Protein AF-A0A2T9J2Q4-F1 (afdb_monomer_lite)

Organism: NCBI:txid2172650

Radius of gyration: 14.5 Å; chains: 1; bounding box: 40×31×32 Å

Structure (mmCIF, N/CA/C/O backbone):
data_AF-A0A2T9J2Q4-F1
#
_entry.id   AF-A0A2T9J2Q4-F1
#
loop_
_atom_site.group_PDB
_atom_site.id
_atom_site.type_symbol
_atom_site.label_atom_id
_atom_site.label_alt_id
_atom_site.label_comp_id
_atom_site.label_asym_id
_atom_site.label_entity_id
_atom_site.label_seq_id
_atom_site.pdbx_PDB_ins_code
_atom_site.Cartn_x
_atom_site.Cartn_y
_atom_site.Cartn_z
_atom_site.occupancy
_atom_site.B_iso_or_equiv
_atom_site.auth_seq_id
_atom_site.auth_comp_id
_atom_site.auth_asym_id
_atom_site.auth_atom_id
_atom_site.pdbx_PDB_model_num
ATOM 1 N N . MET A 1 1 ? -0.896 -9.792 -8.944 1.00 83.06 1 MET A N 1
ATOM 2 C CA . MET A 1 1 ? 0.444 -9.795 -8.319 1.00 83.06 1 MET A CA 1
ATOM 3 C C . MET A 1 1 ? 0.512 -8.852 -7.113 1.00 83.06 1 MET A C 1
ATOM 5 O O . MET A 1 1 ? 0.980 -9.304 -6.076 1.00 83.06 1 MET A O 1
ATOM 9 N N . ILE A 1 2 ? 0.004 -7.608 -7.194 1.00 98.12 2 ILE A N 1
ATOM 10 C CA . ILE A 1 2 ? -0.032 -6.644 -6.067 1.00 98.12 2 ILE A CA 1
ATOM 11 C C . ILE A 1 2 ? -1.459 -6.419 -5.532 1.00 98.12 2 ILE A C 1
ATOM 13 O O . ILE A 1 2 ? -2.374 -6.217 -6.325 1.00 98.12 2 ILE A O 1
ATOM 17 N N . SER A 1 3 ? -1.634 -6.379 -4.209 1.00 98.75 3 SER A N 1
ATOM 18 C CA . SER A 1 3 ? -2.765 -5.717 -3.537 1.00 98.75 3 SER A CA 1
ATOM 19 C C . SER A 1 3 ? -2.313 -4.355 -3.014 1.00 98.75 3 SER A C 1
ATOM 21 O O . SER A 1 3 ? -1.355 -4.281 -2.239 1.00 98.75 3 SER A O 1
ATOM 23 N N . VAL A 1 4 ? -2.981 -3.279 -3.430 1.00 98.69 4 VAL A N 1
ATOM 24 C CA . VAL A 1 4 ? -2.683 -1.921 -2.951 1.00 98.69 4 VAL A CA 1
ATOM 25 C C . VAL A 1 4 ? -3.506 -1.627 -1.705 1.00 98.69 4 VAL A C 1
ATOM 27 O O . VAL A 1 4 ? -4.703 -1.895 -1.698 1.00 98.69 4 VAL A O 1
ATOM 30 N N . ILE A 1 5 ? -2.887 -1.070 -0.666 1.00 98.62 5 ILE A N 1
ATOM 31 C CA . ILE A 1 5 ? -3.562 -0.685 0.578 1.00 98.62 5 ILE A CA 1
ATOM 32 C C . ILE A 1 5 ? -3.498 0.834 0.746 1.00 98.62 5 ILE A C 1
ATOM 34 O O . ILE A 1 5 ? -2.405 1.409 0.750 1.00 98.62 5 ILE A O 1
ATOM 38 N N . LEU A 1 6 ? -4.662 1.464 0.913 1.00 98.25 6 LEU A N 1
ATOM 39 C CA . LEU A 1 6 ? -4.824 2.905 1.103 1.00 98.25 6 LEU A CA 1
ATOM 40 C C . LEU A 1 6 ? -5.508 3.189 2.451 1.00 98.25 6 LEU A C 1
ATOM 42 O O . LEU A 1 6 ? -6.640 2.755 2.660 1.00 98.25 6 LEU A O 1
ATOM 46 N N . PRO A 1 7 ? -4.878 3.920 3.383 1.00 97.38 7 PRO A N 1
ATOM 47 C CA . PRO A 1 7 ? -5.563 4.378 4.584 1.00 97.38 7 PRO A CA 1
ATOM 48 C C . PRO A 1 7 ? -6.536 5.518 4.237 1.00 97.38 7 PRO A C 1
ATOM 50 O O . PRO A 1 7 ? -6.128 6.515 3.644 1.00 97.38 7 PRO A O 1
ATOM 53 N N . ALA A 1 8 ? -7.803 5.420 4.641 1.00 96.25 8 ALA A N 1
ATOM 54 C CA . ALA A 1 8 ? -8.798 6.486 4.480 1.00 96.25 8 ALA A CA 1
ATOM 55 C C . ALA A 1 8 ? -8.608 7.579 5.548 1.00 96.25 8 ALA A C 1
ATOM 57 O O . ALA A 1 8 ? -9.410 7.741 6.460 1.00 96.25 8 ALA A O 1
ATOM 58 N N . VAL A 1 9 ? -7.486 8.293 5.454 1.00 94.06 9 VAL A N 1
ATOM 59 C CA . VAL A 1 9 ? -7.097 9.409 6.344 1.00 94.06 9 VAL A CA 1
ATOM 60 C C . VAL A 1 9 ? -7.053 10.751 5.610 1.00 94.06 9 VAL A C 1
ATOM 62 O O . VAL A 1 9 ? -6.634 11.765 6.162 1.00 94.06 9 VAL A O 1
ATOM 65 N N . THR A 1 10 ? -7.447 10.746 4.340 1.00 93.69 10 THR A N 1
ATOM 66 C CA . THR A 1 10 ? -7.501 11.903 3.446 1.00 93.69 10 THR A CA 1
ATOM 67 C C . THR A 1 10 ? -8.935 12.110 2.970 1.00 93.69 10 THR A C 1
ATOM 69 O O . THR A 1 10 ? -9.698 11.143 2.934 1.00 93.69 10 THR A O 1
ATOM 72 N N . PRO A 1 11 ? -9.302 13.322 2.522 1.00 94.88 11 PRO A N 1
ATOM 73 C CA . PRO A 1 11 ? -10.586 13.541 1.866 1.00 94.88 11 PRO A CA 1
ATOM 74 C C . PRO A 1 11 ? -10.820 12.581 0.690 1.00 94.88 11 PRO A C 1
ATOM 76 O O . PRO A 1 11 ? -9.875 12.181 0.003 1.00 94.88 11 PRO A O 1
ATOM 79 N N . VAL A 1 12 ? -12.090 12.279 0.407 1.00 95.00 12 VAL A N 1
ATOM 80 C CA . VAL A 1 12 ? -12.509 11.339 -0.653 1.00 95.00 12 VAL A CA 1
ATOM 81 C C . VAL A 1 12 ? -11.916 11.696 -2.024 1.00 95.00 12 VAL A C 1
ATOM 83 O O . VAL A 1 12 ? -11.485 10.811 -2.757 1.00 95.00 12 VAL A O 1
ATOM 86 N N . HIS A 1 13 ? -11.787 12.985 -2.357 1.00 93.19 13 HIS A N 1
ATOM 87 C CA . HIS A 1 13 ? -11.197 13.403 -3.636 1.00 93.19 13 HIS A CA 1
ATOM 88 C C . HIS A 1 13 ? -9.721 12.995 -3.792 1.00 93.19 13 HIS A C 1
ATOM 90 O O . HIS A 1 13 ? -9.296 12.674 -4.898 1.00 93.19 13 HIS A O 1
ATOM 96 N N . ALA A 1 14 ? -8.938 12.966 -2.708 1.00 94.44 14 ALA A N 1
ATOM 97 C CA . ALA A 1 14 ? -7.538 12.540 -2.756 1.00 94.44 14 ALA A CA 1
ATOM 98 C C . ALA A 1 14 ? -7.429 11.021 -2.971 1.00 94.44 14 ALA A C 1
ATOM 100 O O . ALA A 1 14 ? -6.577 10.554 -3.728 1.00 94.44 14 ALA A O 1
ATOM 101 N N . LEU A 1 15 ? -8.345 10.248 -2.373 1.00 96.75 15 LEU A N 1
ATOM 102 C CA . LEU A 1 15 ? -8.477 8.815 -2.652 1.00 96.75 15 LEU A CA 1
ATOM 103 C C . LEU A 1 15 ? -8.853 8.572 -4.121 1.00 96.75 15 LEU A C 1
ATOM 105 O O . LEU A 1 15 ? -8.239 7.734 -4.776 1.00 96.75 15 LEU A O 1
ATOM 109 N N . ALA A 1 16 ? -9.794 9.344 -4.669 1.00 96.38 16 ALA A N 1
ATOM 110 C CA . ALA A 1 16 ? -10.170 9.250 -6.079 1.00 96.38 16 ALA A CA 1
ATOM 111 C C . ALA A 1 16 ? -8.990 9.549 -7.023 1.00 96.38 16 ALA A C 1
ATOM 113 O O . ALA A 1 16 ? -8.789 8.839 -8.008 1.00 96.38 16 ALA A O 1
ATOM 114 N N . GLN A 1 17 ? -8.164 10.550 -6.699 1.00 96.00 17 GLN A N 1
ATOM 115 C CA . GLN A 1 17 ? -6.970 10.889 -7.479 1.00 96.00 17 GLN A CA 1
ATOM 116 C C . GLN A 1 17 ? -5.963 9.736 -7.533 1.00 96.00 17 GLN A C 1
ATOM 118 O O . GLN A 1 17 ? -5.513 9.373 -8.620 1.00 96.00 17 GLN A O 1
ATOM 123 N N . ILE A 1 18 ? -5.619 9.133 -6.390 1.00 97.06 18 ILE A N 1
ATOM 124 C CA . ILE A 1 18 ? -4.677 8.007 -6.391 1.00 97.06 18 ILE A CA 1
ATOM 125 C C . ILE A 1 18 ? -5.288 6.764 -7.048 1.00 97.06 18 ILE A C 1
ATOM 127 O O . ILE A 1 18 ? -4.585 6.065 -7.768 1.00 97.06 18 ILE A O 1
ATOM 131 N N . LEU A 1 19 ? -6.591 6.508 -6.890 1.00 97.56 19 LEU A N 1
ATOM 132 C CA . LEU A 1 19 ? -7.268 5.417 -7.601 1.00 97.56 19 LEU A CA 1
ATOM 133 C C . LEU A 1 19 ? -7.152 5.586 -9.120 1.00 97.56 19 LEU A C 1
ATOM 135 O O . LEU A 1 19 ? -6.775 4.636 -9.803 1.00 97.56 19 LEU A O 1
ATOM 139 N N . ALA A 1 20 ? -7.363 6.799 -9.641 1.00 96.69 20 ALA A N 1
ATOM 140 C CA . ALA A 1 20 ? -7.183 7.096 -11.061 1.00 96.69 20 ALA A CA 1
ATOM 141 C C . ALA A 1 20 ? -5.743 6.823 -11.544 1.00 96.69 20 ALA A C 1
ATOM 143 O O . ALA A 1 20 ? -5.549 6.256 -12.618 1.00 96.69 20 ALA A O 1
ATOM 144 N N . GLN A 1 21 ? -4.727 7.139 -10.729 1.00 96.31 21 GLN A N 1
ATOM 145 C CA . GLN A 1 21 ? -3.315 6.845 -11.035 1.00 96.31 21 GLN A CA 1
ATOM 146 C C . GLN A 1 21 ? -3.000 5.338 -11.098 1.00 96.31 21 GLN A C 1
ATOM 148 O O . GLN A 1 21 ? -2.008 4.936 -11.713 1.00 96.31 21 GLN A O 1
ATOM 153 N N . LEU A 1 22 ? -3.819 4.497 -10.461 1.00 97.31 22 LEU A N 1
ATOM 154 C CA . LEU A 1 22 ? -3.644 3.044 -10.432 1.00 97.31 22 LEU A CA 1
ATOM 155 C C . LEU A 1 22 ? -4.363 2.330 -11.585 1.00 97.31 22 LEU A C 1
ATOM 157 O O . LEU A 1 22 ? -4.008 1.188 -11.879 1.00 97.31 22 LEU A O 1
ATOM 161 N N . VAL A 1 23 ? -5.316 2.983 -12.263 1.00 96.19 23 VAL A N 1
ATOM 162 C CA . VAL A 1 23 ? -6.134 2.371 -13.329 1.00 96.19 23 VAL A CA 1
ATOM 163 C C . VAL A 1 23 ? -5.286 1.696 -14.414 1.00 96.19 23 VAL A C 1
ATOM 165 O O . VAL A 1 23 ? -5.532 0.519 -14.675 1.00 96.19 23 VAL A O 1
ATOM 168 N N . PRO A 1 24 ? -4.248 2.331 -15.002 1.00 95.62 24 PRO A N 1
ATOM 169 C CA . PRO A 1 24 ? -3.449 1.668 -16.035 1.00 95.62 24 PRO A CA 1
ATOM 170 C C . PRO A 1 24 ? -2.783 0.376 -15.536 1.00 95.62 24 PRO A C 1
ATOM 172 O O . PRO A 1 24 ? -2.733 -0.621 -16.247 1.00 95.62 24 PRO A O 1
ATOM 175 N N . ALA A 1 25 ? -2.309 0.365 -14.286 1.00 96.62 25 ALA A N 1
ATOM 176 C CA . ALA A 1 25 ? -1.698 -0.817 -13.684 1.00 96.62 25 ALA A CA 1
ATOM 177 C C . ALA A 1 25 ? -2.724 -1.909 -13.337 1.00 96.62 25 ALA A C 1
ATOM 179 O O . ALA A 1 25 ? -2.362 -3.084 -13.272 1.00 96.62 25 ALA A O 1
ATOM 180 N N . ALA A 1 26 ? -3.983 -1.543 -13.092 1.00 96.56 26 ALA A N 1
ATOM 181 C CA . ALA A 1 26 ? -5.064 -2.501 -12.892 1.00 96.56 26 ALA A CA 1
ATOM 182 C C . ALA A 1 26 ? -5.474 -3.167 -14.214 1.00 96.56 26 ALA A C 1
ATOM 184 O O . ALA A 1 26 ? -5.601 -4.389 -14.260 1.00 96.56 26 ALA A O 1
ATOM 185 N N . VAL A 1 27 ? -5.597 -2.384 -15.294 1.00 95.88 27 VAL A N 1
ATOM 186 C CA . VAL A 1 27 ? -5.900 -2.887 -16.649 1.00 95.88 27 VAL A CA 1
ATOM 187 C C . VAL A 1 27 ? -4.860 -3.912 -17.106 1.00 95.88 27 VAL A C 1
ATOM 189 O O . VAL A 1 27 ? -5.224 -4.978 -17.596 1.00 95.88 27 VAL A O 1
ATOM 192 N N . ASP A 1 28 ? -3.578 -3.641 -16.858 1.00 94.19 28 ASP A N 1
ATOM 193 C CA . ASP A 1 28 ? -2.478 -4.535 -17.241 1.00 94.19 28 ASP A CA 1
ATOM 194 C C . ASP A 1 28 ? -2.262 -5.704 -16.252 1.00 94.19 28 ASP A C 1
ATOM 196 O O . ASP A 1 28 ? -1.340 -6.506 -16.404 1.00 94.19 28 ASP A O 1
ATOM 200 N N . GLY A 1 29 ? -3.088 -5.815 -15.204 1.00 95.19 29 GLY A N 1
ATOM 201 C CA . GLY A 1 29 ? -3.049 -6.909 -14.227 1.00 95.19 29 GLY A CA 1
ATOM 202 C C . GLY A 1 29 ? -1.923 -6.833 -13.184 1.00 95.19 29 GLY A C 1
ATOM 203 O O . GLY A 1 29 ? -1.785 -7.739 -12.347 1.00 95.19 29 GLY A O 1
ATOM 204 N N . LEU A 1 30 ? -1.128 -5.756 -13.178 1.00 96.88 30 LEU A N 1
ATOM 205 C CA . LEU A 1 30 ? -0.108 -5.493 -12.157 1.00 96.88 30 LEU A CA 1
ATOM 206 C C . LEU A 1 30 ? -0.767 -5.318 -10.776 1.00 96.88 30 LEU A C 1
ATOM 208 O O . LEU A 1 30 ? -0.417 -6.019 -9.811 1.00 96.88 30 LEU A O 1
ATOM 212 N N . VAL A 1 31 ? -1.758 -4.424 -10.705 1.00 98.12 31 VAL A N 1
ATOM 213 C CA . VAL A 1 31 ? -2.612 -4.196 -9.533 1.00 98.12 31 VAL A CA 1
ATOM 214 C C . VAL A 1 31 ? -3.820 -5.123 -9.619 1.00 98.12 31 VAL A C 1
ATOM 216 O O . VAL A 1 31 ? -4.650 -5.007 -10.509 1.00 98.12 31 VAL A O 1
ATOM 219 N N . LYS A 1 32 ? -3.913 -6.066 -8.681 1.00 97.25 32 LYS A N 1
ATOM 220 C CA . LYS A 1 32 ? -5.000 -7.054 -8.621 1.00 97.25 32 LYS A CA 1
ATOM 221 C C . LYS A 1 32 ? -6.243 -6.500 -7.935 1.00 97.25 32 LYS A C 1
ATOM 223 O O . LYS A 1 32 ? -7.354 -6.877 -8.279 1.00 97.25 32 LYS A O 1
ATOM 228 N N . GLU A 1 33 ? -6.040 -5.687 -6.909 1.00 97.81 33 GLU A N 1
ATOM 229 C CA . GLU A 1 33 ? -7.110 -5.061 -6.141 1.00 97.81 33 GLU A CA 1
ATOM 230 C C . GLU A 1 33 ? -6.559 -3.857 -5.374 1.00 97.81 33 GLU A C 1
ATOM 232 O O . GLU A 1 33 ? -5.352 -3.772 -5.102 1.00 97.81 33 GLU A O 1
ATOM 237 N N . VAL A 1 34 ? -7.468 -2.977 -4.968 1.00 98.62 34 VAL A N 1
ATOM 238 C CA . VAL A 1 34 ? -7.205 -1.907 -4.008 1.00 98.62 34 VAL A CA 1
ATOM 239 C C . VAL A 1 34 ? -8.075 -2.145 -2.778 1.00 98.62 34 VAL A C 1
ATOM 241 O O . VAL A 1 34 ? -9.260 -2.449 -2.902 1.00 98.62 34 VAL A O 1
ATOM 244 N N . VAL A 1 35 ? -7.485 -2.027 -1.591 1.00 98.62 35 VAL A N 1
ATOM 245 C CA . VAL A 1 35 ? -8.181 -2.093 -0.306 1.00 98.62 35 VAL A CA 1
ATOM 246 C C . VAL A 1 35 ? -8.021 -0.756 0.404 1.00 98.62 35 VAL A C 1
ATOM 248 O O . VAL A 1 35 ? -6.904 -0.318 0.682 1.00 98.62 35 VAL A O 1
ATOM 251 N N . ILE A 1 36 ? -9.141 -0.123 0.717 1.00 98.44 36 ILE A N 1
ATOM 252 C CA . ILE A 1 36 ? -9.220 1.105 1.496 1.00 98.44 36 ILE A CA 1
ATOM 253 C C . ILE A 1 36 ? -9.556 0.730 2.944 1.00 98.44 36 ILE A C 1
ATOM 255 O O . ILE A 1 36 ? -10.485 -0.039 3.185 1.00 98.44 36 ILE A O 1
ATOM 259 N N . ALA A 1 37 ? -8.798 1.250 3.908 1.00 98.31 37 ALA A N 1
ATOM 260 C CA . ALA A 1 37 ? -8.975 0.945 5.327 1.00 98.31 37 ALA A CA 1
ATOM 261 C C . ALA A 1 37 ? -9.114 2.219 6.165 1.00 98.31 37 ALA A C 1
ATOM 263 O O . ALA A 1 37 ? -8.222 3.067 6.150 1.00 98.31 37 ALA A O 1
ATOM 264 N N . GLY A 1 38 ? -10.202 2.352 6.922 1.00 97.12 38 GLY A N 1
ATOM 265 C CA . GLY A 1 38 ? -10.428 3.514 7.785 1.00 97.12 38 GLY A CA 1
ATOM 266 C C . GLY A 1 38 ? -11.865 3.645 8.263 1.00 97.12 38 GLY A C 1
ATOM 267 O O . GLY A 1 38 ? -12.626 2.679 8.228 1.00 97.12 38 GLY A O 1
ATOM 268 N N . ALA A 1 39 ? -12.223 4.836 8.735 1.00 94.44 39 ALA A N 1
ATOM 269 C CA . ALA A 1 39 ? -13.599 5.157 9.086 1.00 94.44 39 ALA A CA 1
ATOM 270 C C . ALA A 1 39 ? -14.421 5.429 7.820 1.00 94.44 39 ALA A C 1
ATOM 272 O O . ALA A 1 39 ? -13.892 5.898 6.811 1.00 94.44 39 ALA A O 1
ATOM 273 N N . ALA A 1 40 ? -15.715 5.118 7.875 1.00 89.81 40 ALA A N 1
ATOM 274 C CA . ALA A 1 40 ? -16.638 5.519 6.825 1.00 89.81 40 ALA A CA 1
ATOM 275 C C . ALA A 1 40 ? -16.885 7.030 6.918 1.00 89.81 40 ALA A C 1
ATOM 277 O O . ALA A 1 40 ? -17.128 7.550 8.005 1.00 89.81 40 ALA A O 1
ATOM 278 N N . GLU A 1 41 ? -16.848 7.707 5.776 1.00 89.75 41 GLU A N 1
ATOM 279 C CA . GLU A 1 41 ? -17.106 9.141 5.637 1.00 89.75 41 GLU A CA 1
ATOM 280 C C . GLU A 1 41 ? -18.051 9.358 4.443 1.00 89.75 41 GLU A C 1
ATOM 282 O O . GLU A 1 41 ? -18.050 8.539 3.515 1.00 89.75 41 GLU A O 1
ATOM 287 N N . PRO A 1 42 ? -18.856 10.436 4.421 1.00 92.75 42 PRO A N 1
ATOM 288 C CA . PRO A 1 42 ? -19.775 10.705 3.318 1.00 92.75 42 PRO A CA 1
ATOM 289 C C . PRO A 1 42 ? -19.083 10.713 1.945 1.00 92.75 42 PRO A C 1
ATOM 291 O O . PRO A 1 42 ? -18.068 11.384 1.752 1.00 92.75 42 PRO A O 1
ATOM 294 N N . GLY A 1 43 ? -19.652 9.984 0.980 1.00 93.38 43 GLY A N 1
ATOM 295 C CA . GLY A 1 43 ? -19.150 9.880 -0.393 1.00 93.38 43 GLY A CA 1
ATOM 296 C C . GLY A 1 43 ? -18.045 8.840 -0.596 1.00 93.38 43 GLY A C 1
ATOM 297 O O . GLY A 1 43 ? -17.666 8.577 -1.737 1.00 93.38 43 GLY A O 1
ATOM 298 N N . LEU A 1 44 ? -17.521 8.236 0.478 1.00 95.19 44 LEU A N 1
ATOM 299 C CA . LEU A 1 44 ? -16.556 7.144 0.363 1.00 95.19 44 LEU A CA 1
ATOM 300 C C . LEU A 1 44 ? -17.205 5.878 -0.214 1.00 95.19 44 LEU A C 1
ATOM 302 O O . LEU A 1 44 ? -16.569 5.177 -0.990 1.00 95.19 44 LEU A O 1
ATOM 306 N N . ASP A 1 45 ? -18.461 5.616 0.139 1.00 95.12 45 ASP A N 1
ATOM 307 C CA . ASP A 1 45 ? -19.301 4.536 -0.384 1.00 95.12 45 ASP A CA 1
ATOM 308 C C . ASP A 1 45 ? -19.431 4.593 -1.910 1.00 95.12 45 ASP A C 1
ATOM 310 O O . ASP A 1 45 ? -19.076 3.631 -2.586 1.00 95.12 45 ASP A O 1
ATOM 314 N N . ALA A 1 46 ? -19.810 5.752 -2.453 1.00 96.62 46 ALA A N 1
ATOM 315 C CA . ALA A 1 46 ? -19.890 5.952 -3.898 1.00 96.62 46 ALA A CA 1
ATOM 316 C C . ALA A 1 46 ? -18.530 5.722 -4.579 1.00 96.62 46 ALA A C 1
ATOM 318 O O . ALA A 1 46 ? -18.447 5.047 -5.601 1.00 96.62 46 ALA A O 1
ATOM 319 N N . LEU A 1 47 ? -17.438 6.217 -3.981 1.00 96.81 47 LEU A N 1
ATOM 320 C CA . LEU A 1 47 ? -16.092 5.998 -4.515 1.00 96.81 47 LEU A CA 1
ATOM 321 C C . LEU A 1 47 ? -15.695 4.513 -4.513 1.00 96.81 47 LEU A C 1
ATOM 323 O O . LEU A 1 47 ? -15.046 4.050 -5.451 1.00 96.81 47 LEU A O 1
ATOM 327 N N . ILE A 1 48 ? -16.032 3.773 -3.455 1.00 96.56 48 ILE A N 1
ATOM 328 C CA . ILE A 1 48 ? -15.771 2.333 -3.343 1.00 96.56 48 ILE A CA 1
ATOM 329 C C . ILE A 1 48 ? -16.513 1.586 -4.454 1.00 96.56 48 ILE A C 1
ATOM 331 O O . ILE A 1 48 ? -15.885 0.797 -5.163 1.00 96.56 48 ILE A O 1
ATOM 335 N N . ASP A 1 49 ? -17.799 1.882 -4.637 1.00 96.00 49 ASP A N 1
ATOM 336 C CA . ASP A 1 49 ? -18.648 1.244 -5.644 1.00 96.00 49 ASP A CA 1
ATOM 337 C C . ASP A 1 49 ? -18.165 1.551 -7.072 1.00 96.00 49 ASP A C 1
ATOM 339 O O . ASP A 1 49 ? -17.975 0.629 -7.867 1.00 96.00 49 ASP A O 1
ATOM 343 N N . ASP A 1 50 ? -17.864 2.818 -7.374 1.00 96.38 50 ASP A N 1
ATOM 344 C CA . ASP A 1 50 ? -17.411 3.255 -8.701 1.00 96.38 50 ASP A CA 1
ATOM 345 C C . ASP A 1 50 ? -16.018 2.717 -9.063 1.00 96.38 50 ASP A C 1
ATOM 347 O O . ASP A 1 50 ? -15.727 2.427 -10.226 1.00 96.38 50 ASP A O 1
ATOM 351 N N . SER A 1 51 ? -15.125 2.592 -8.075 1.00 95.44 51 SER A N 1
ATOM 352 C CA . SER A 1 51 ? -13.750 2.127 -8.302 1.00 95.44 51 SER A CA 1
ATOM 353 C C . SER A 1 51 ? -13.594 0.608 -8.236 1.00 95.44 51 SER A C 1
ATOM 355 O O . SER A 1 51 ? -12.552 0.084 -8.639 1.00 95.44 51 SER A O 1
ATOM 357 N N . GLY A 1 52 ? -14.580 -0.106 -7.685 1.00 95.81 52 GLY A N 1
ATOM 358 C CA . GLY A 1 52 ? -14.462 -1.527 -7.358 1.00 95.81 52 GLY A CA 1
ATOM 359 C C . GLY A 1 52 ? -13.418 -1.821 -6.273 1.00 95.81 52 GLY A C 1
ATOM 360 O O . GLY A 1 52 ? -12.984 -2.970 -6.118 1.00 95.81 52 GLY A O 1
ATOM 361 N N . ALA A 1 53 ? -12.975 -0.799 -5.532 1.00 97.50 53 ALA A N 1
ATOM 362 C CA . ALA A 1 53 ? -12.106 -0.989 -4.383 1.00 97.50 53 ALA A CA 1
ATOM 363 C C . ALA A 1 53 ? -12.845 -1.774 -3.293 1.00 97.50 53 ALA A C 1
ATOM 365 O O . ALA A 1 53 ? -14.067 -1.779 -3.192 1.00 97.50 53 ALA A O 1
ATOM 366 N N . ARG A 1 54 ? -12.094 -2.454 -2.434 1.00 97.75 54 ARG A N 1
ATOM 367 C CA . ARG A 1 54 ? -12.654 -3.092 -1.240 1.00 97.75 54 ARG A CA 1
ATOM 368 C C . ARG A 1 54 ? -12.479 -2.159 -0.062 1.00 97.75 54 ARG A C 1
ATOM 370 O O . ARG A 1 54 ? -11.439 -1.521 0.058 1.00 97.75 54 ARG A O 1
ATOM 377 N N . PHE A 1 55 ? -13.447 -2.137 0.840 1.00 97.75 55 PHE A N 1
ATOM 378 C CA . PHE A 1 55 ? -13.365 -1.333 2.051 1.00 97.75 55 PHE A CA 1
ATOM 379 C C . PHE A 1 55 ? -13.354 -2.199 3.302 1.00 97.75 55 PHE A C 1
ATOM 381 O O . PHE A 1 55 ? -14.053 -3.211 3.383 1.00 97.75 55 PHE A O 1
ATOM 388 N N . VAL A 1 56 ? -12.544 -1.798 4.277 1.00 97.88 56 VAL A N 1
ATOM 389 C CA . VAL A 1 56 ? -12.557 -2.358 5.623 1.00 97.88 56 VAL A CA 1
ATOM 390 C C . VAL A 1 56 ? -12.650 -1.237 6.640 1.00 97.88 56 VAL A C 1
ATOM 392 O O . VAL A 1 56 ? -11.807 -0.339 6.687 1.00 97.88 56 VAL A O 1
ATOM 395 N N . THR A 1 57 ? -13.674 -1.318 7.484 1.00 97.44 57 THR A N 1
ATOM 396 C CA . THR A 1 57 ? -13.810 -0.407 8.613 1.00 97.44 57 THR A CA 1
ATOM 397 C C . THR A 1 57 ? -12.696 -0.684 9.613 1.00 97.44 57 THR A C 1
ATOM 399 O O . THR A 1 57 ? -12.561 -1.801 10.114 1.00 97.44 57 THR A O 1
ATOM 402 N N . ALA A 1 58 ? -11.895 0.332 9.905 1.00 97.38 58 ALA A N 1
ATOM 403 C CA . ALA A 1 58 ? -10.792 0.247 10.848 1.00 97.38 58 ALA A CA 1
ATOM 404 C C . ALA A 1 58 ? -10.576 1.592 11.543 1.00 97.38 58 ALA A C 1
ATOM 406 O O . ALA A 1 58 ? -10.883 2.653 11.003 1.00 97.38 58 ALA A O 1
ATOM 407 N N . SER A 1 59 ? -10.017 1.545 12.746 1.00 95.62 59 SER A N 1
ATOM 408 C CA . SER A 1 59 ? -9.648 2.720 13.528 1.00 95.62 59 SER A CA 1
ATOM 409 C C . SER A 1 59 ? -8.262 2.526 14.142 1.00 95.62 59 SER A C 1
ATOM 411 O O . SER A 1 59 ? -7.727 1.416 14.165 1.00 95.62 59 SER A O 1
ATOM 413 N N . GLY A 1 60 ? -7.668 3.617 14.622 1.00 95.56 60 GLY A N 1
ATOM 414 C CA . GLY A 1 60 ? -6.336 3.617 15.221 1.00 95.56 60 GLY A CA 1
ATOM 415 C C . GLY A 1 60 ? -5.316 4.390 14.394 1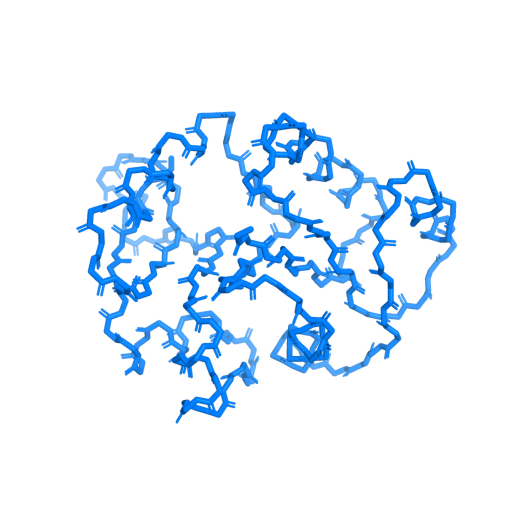.00 95.56 60 GLY A C 1
ATOM 416 O O . GLY A 1 60 ? -5.664 5.275 13.611 1.00 95.56 60 GLY A O 1
ATOM 417 N N . ASP A 1 61 ? -4.040 4.086 14.615 1.00 96.19 61 ASP A N 1
ATOM 418 C CA . ASP A 1 61 ? -2.941 4.750 13.924 1.00 96.19 61 ASP A CA 1
ATOM 419 C C . ASP A 1 61 ? -2.746 4.235 12.487 1.00 96.19 61 ASP A C 1
ATOM 421 O O . ASP A 1 61 ? -3.397 3.296 12.023 1.00 96.19 61 ASP A O 1
ATOM 425 N N . ARG A 1 62 ? -1.814 4.859 11.755 1.00 96.06 62 ARG A N 1
ATOM 426 C CA . ARG A 1 62 ? -1.487 4.473 10.374 1.00 96.06 62 ARG A CA 1
ATOM 427 C C . ARG A 1 62 ? -1.145 2.983 10.256 1.00 96.06 62 ARG A C 1
ATOM 429 O O . ARG A 1 62 ? -1.525 2.350 9.273 1.00 96.06 62 ARG A O 1
ATOM 436 N N . GLY A 1 63 ? -0.437 2.427 11.238 1.00 97.19 63 GLY A N 1
ATOM 437 C CA . GLY A 1 63 ? -0.091 1.013 11.299 1.00 97.19 63 GLY A CA 1
ATOM 438 C C . GLY A 1 63 ? -1.319 0.120 11.389 1.00 97.19 63 GLY A C 1
ATOM 439 O O . GLY A 1 63 ? -1.426 -0.815 10.599 1.00 97.19 63 GLY A O 1
ATOM 440 N N . ALA A 1 64 ? -2.258 0.441 12.281 1.00 97.94 64 ALA A N 1
ATOM 441 C CA . ALA A 1 64 ? -3.515 -0.284 12.440 1.00 97.94 64 ALA A CA 1
ATOM 442 C C . ALA A 1 64 ? -4.353 -0.281 11.153 1.00 97.94 64 ALA A C 1
ATOM 444 O O . ALA A 1 64 ? -4.819 -1.337 10.724 1.00 97.94 64 ALA A O 1
ATOM 445 N N . LEU A 1 65 ? -4.484 0.872 10.488 1.00 98.25 65 LEU A 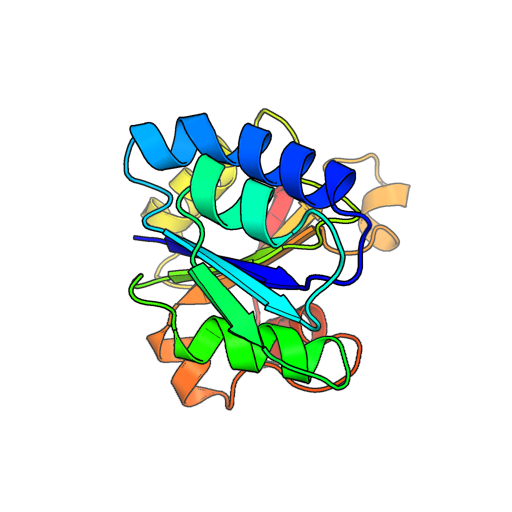N 1
ATOM 446 C CA . LEU A 1 65 ? -5.234 0.977 9.230 1.00 98.25 65 LEU A CA 1
ATOM 447 C C . LEU A 1 65 ? -4.605 0.134 8.116 1.00 98.25 65 LEU A C 1
ATOM 449 O O . LEU A 1 65 ? -5.281 -0.664 7.466 1.00 98.25 65 LEU A O 1
ATOM 453 N N . LEU A 1 66 ? -3.291 0.266 7.915 1.00 98.31 66 LEU A N 1
ATOM 454 C CA . LEU A 1 66 ? -2.589 -0.514 6.899 1.00 98.31 66 LEU A CA 1
ATOM 455 C C . LEU A 1 66 ? -2.599 -2.014 7.217 1.00 98.31 66 LEU A C 1
ATOM 457 O O . LEU A 1 66 ? -2.701 -2.826 6.299 1.00 98.31 66 LEU A O 1
ATOM 461 N N . ALA A 1 67 ? -2.503 -2.395 8.494 1.00 98.31 67 ALA A N 1
ATOM 462 C CA . ALA A 1 67 ? -2.612 -3.784 8.923 1.00 98.31 67 ALA A CA 1
ATOM 463 C C . ALA A 1 67 ? -4.005 -4.348 8.625 1.00 98.31 67 ALA A C 1
ATOM 465 O O . ALA A 1 67 ? -4.101 -5.409 8.012 1.00 98.31 67 ALA A O 1
ATOM 466 N N . ALA A 1 68 ? -5.071 -3.617 8.970 1.00 98.44 68 ALA A N 1
ATOM 467 C CA . ALA A 1 68 ? -6.445 -4.013 8.673 1.00 98.44 68 ALA A CA 1
ATOM 468 C C . ALA A 1 68 ? -6.647 -4.245 7.169 1.00 98.44 68 ALA A C 1
ATOM 470 O O . ALA A 1 68 ? -7.117 -5.310 6.772 1.00 98.44 68 ALA A O 1
ATOM 471 N N . GLY A 1 69 ? -6.201 -3.316 6.319 1.00 98.25 69 GLY A N 1
ATOM 472 C CA . GLY A 1 69 ? -6.251 -3.499 4.866 1.00 98.25 69 GLY A CA 1
ATOM 473 C C . GLY A 1 69 ? -5.435 -4.703 4.382 1.00 98.25 69 GLY A C 1
ATOM 474 O O . GLY A 1 69 ? -5.910 -5.489 3.560 1.00 98.25 69 GLY A O 1
ATOM 475 N N . ALA A 1 70 ? -4.230 -4.900 4.925 1.00 98.12 70 ALA A N 1
ATOM 476 C CA . ALA A 1 70 ? -3.359 -6.015 4.561 1.00 98.12 70 ALA A CA 1
ATOM 477 C C . ALA A 1 70 ? -3.973 -7.394 4.867 1.00 98.12 70 ALA A C 1
ATOM 479 O O . ALA A 1 70 ? -3.675 -8.347 4.147 1.00 98.12 70 ALA A O 1
ATOM 480 N N . THR A 1 71 ? -4.866 -7.517 5.859 1.00 97.44 71 THR A N 1
ATOM 481 C CA . THR A 1 71 ? -5.588 -8.783 6.116 1.00 97.44 71 THR A CA 1
ATOM 482 C C . THR A 1 71 ? -6.474 -9.216 4.947 1.00 97.44 71 THR A C 1
ATOM 484 O O . THR A 1 71 ? -6.706 -10.409 4.756 1.00 97.44 71 THR A O 1
ATOM 487 N N . LEU A 1 72 ? -6.945 -8.266 4.134 1.00 97.75 72 LEU A N 1
ATOM 488 C CA . LEU A 1 72 ? -7.798 -8.536 2.982 1.00 97.75 72 LEU A CA 1
ATOM 489 C C . LEU A 1 72 ? -7.015 -8.749 1.682 1.00 97.75 72 LEU A C 1
ATOM 491 O O . LEU A 1 72 ? -7.640 -9.082 0.672 1.00 97.75 72 LEU A O 1
ATOM 495 N N . ALA A 1 73 ? -5.690 -8.574 1.693 1.00 97.88 73 ALA A N 1
ATOM 496 C CA . ALA A 1 73 ? -4.836 -8.668 0.514 1.00 97.88 73 ALA A CA 1
ATOM 497 C C . ALA A 1 73 ? -4.780 -10.094 -0.063 1.00 97.88 73 ALA A C 1
ATOM 499 O O . ALA A 1 73 ? -4.416 -11.058 0.613 1.00 97.88 73 ALA A O 1
ATOM 500 N N . ARG A 1 74 ? -5.081 -10.218 -1.357 1.00 96.88 74 ARG A N 1
ATOM 501 C CA . ARG A 1 74 ? -5.088 -11.461 -2.148 1.00 96.88 74 ARG A CA 1
ATOM 502 C C . ARG A 1 74 ? -3.950 -11.535 -3.169 1.00 96.88 74 ARG A C 1
ATOM 504 O O . ARG A 1 74 ? -3.872 -12.507 -3.926 1.00 96.88 74 ARG A O 1
ATOM 511 N N . GLY A 1 75 ? -3.135 -10.492 -3.281 1.00 96.69 75 GLY A N 1
ATOM 512 C CA . GLY A 1 75 ? -1.932 -10.433 -4.102 1.00 96.69 75 GLY A CA 1
ATOM 513 C C . GLY A 1 75 ? -0.740 -11.080 -3.402 1.00 96.69 75 GLY A C 1
ATOM 514 O O . GLY A 1 75 ? -0.701 -11.206 -2.179 1.00 96.69 75 GLY A O 1
ATOM 515 N N . ASP A 1 76 ? 0.257 -11.495 -4.174 1.00 96.31 76 ASP A N 1
ATOM 516 C CA . ASP A 1 76 ? 1.514 -12.036 -3.637 1.00 96.31 76 ASP A CA 1
ATOM 517 C C . ASP A 1 76 ? 2.404 -10.934 -3.051 1.00 96.31 76 ASP A C 1
ATOM 519 O O . ASP A 1 76 ? 3.275 -11.192 -2.220 1.00 96.31 76 ASP A O 1
ATOM 523 N N . TRP A 1 77 ? 2.132 -9.694 -3.448 1.00 98.25 77 TRP A N 1
ATOM 524 C CA . TRP A 1 77 ? 2.756 -8.475 -2.969 1.00 98.25 77 TRP A CA 1
ATOM 525 C C . TRP A 1 77 ? 1.713 -7.541 -2.368 1.00 98.25 77 TRP A C 1
ATOM 527 O O . TRP A 1 77 ? 0.585 -7.450 -2.850 1.00 98.25 77 TRP A O 1
ATOM 537 N N . ILE A 1 78 ? 2.118 -6.816 -1.336 1.00 98.62 78 ILE A N 1
ATOM 538 C CA . ILE A 1 78 ? 1.364 -5.736 -0.713 1.00 98.62 78 ILE A CA 1
ATOM 539 C C . ILE A 1 78 ? 2.084 -4.434 -1.049 1.00 98.62 78 ILE A C 1
ATOM 541 O O . ILE A 1 78 ? 3.291 -4.318 -0.828 1.00 98.62 78 ILE A O 1
ATOM 545 N N . LEU A 1 79 ? 1.337 -3.465 -1.568 1.00 98.56 79 LEU A N 1
ATOM 546 C CA . LEU A 1 79 ? 1.802 -2.108 -1.814 1.00 98.56 79 LEU A CA 1
ATOM 547 C C . LEU A 1 79 ? 1.012 -1.142 -0.928 1.00 98.56 79 LEU A C 1
ATOM 549 O O . LEU A 1 79 ? -0.121 -0.793 -1.242 1.00 98.56 79 LEU A O 1
ATOM 553 N N . ALA A 1 80 ? 1.598 -0.717 0.188 1.00 98.19 80 ALA A N 1
ATOM 554 C CA . ALA A 1 80 ? 1.015 0.334 1.020 1.00 98.19 80 ALA A CA 1
ATOM 555 C C . ALA A 1 80 ? 1.423 1.702 0.468 1.00 98.19 80 ALA A C 1
ATOM 557 O O . ALA A 1 80 ? 2.622 1.950 0.322 1.00 98.19 80 ALA A O 1
ATOM 558 N N . LEU A 1 81 ? 0.455 2.573 0.176 1.00 97.44 81 LEU A N 1
ATOM 559 C CA . LEU A 1 81 ? 0.701 3.923 -0.344 1.00 97.44 81 LEU A CA 1
ATOM 560 C C . LEU A 1 81 ? 0.186 4.997 0.614 1.00 97.44 81 LEU A C 1
ATOM 562 O O . LEU A 1 81 ? -0.703 4.773 1.437 1.00 97.44 81 LEU A O 1
ATOM 566 N N . ASP A 1 82 ? 0.757 6.192 0.496 1.00 93.12 82 ASP A N 1
ATOM 567 C CA . ASP A 1 82 ? 0.253 7.390 1.153 1.00 93.12 82 ASP A CA 1
ATOM 568 C C . ASP A 1 82 ? -0.675 8.176 0.208 1.00 93.12 82 ASP A C 1
ATOM 570 O O . ASP A 1 82 ? -0.183 8.832 -0.715 1.00 93.12 82 ASP A O 1
ATOM 574 N N . PRO A 1 83 ? -2.007 8.145 0.412 1.00 93.00 83 PRO A N 1
ATOM 575 C CA . PRO A 1 83 ? -2.948 8.823 -0.475 1.00 93.00 83 PRO A CA 1
ATOM 576 C C . PRO A 1 83 ? -2.776 10.343 -0.473 1.00 93.00 83 PRO A C 1
ATOM 578 O O . PRO A 1 83 ? -3.125 10.990 -1.451 1.00 93.00 83 PRO A O 1
ATOM 581 N N . ALA A 1 84 ? -2.159 10.921 0.566 1.00 91.12 84 ALA A N 1
ATOM 582 C CA . ALA A 1 84 ? -1.840 12.348 0.598 1.00 91.12 84 ALA A CA 1
ATOM 583 C C . ALA A 1 84 ? -0.717 12.742 -0.380 1.00 91.12 84 ALA A C 1
ATOM 585 O O . ALA A 1 84 ? -0.524 13.926 -0.649 1.00 91.12 84 ALA A O 1
ATOM 586 N N . ARG A 1 85 ? 0.063 11.770 -0.872 1.00 90.00 85 ARG A N 1
ATOM 587 C CA . ARG A 1 85 ? 1.212 12.008 -1.761 1.00 90.00 85 ARG A CA 1
ATOM 588 C C . ARG A 1 85 ? 0.999 11.491 -3.179 1.00 90.00 85 ARG A C 1
ATOM 590 O O . ARG A 1 85 ? 1.642 12.005 -4.090 1.00 90.00 85 ARG A O 1
ATOM 597 N N . GLY A 1 86 ? 0.131 10.497 -3.362 1.00 90.44 86 GLY A N 1
ATOM 598 C CA . GLY A 1 86 ? -0.060 9.848 -4.658 1.00 90.44 86 GLY A CA 1
ATOM 599 C C . GLY A 1 86 ? 1.193 9.109 -5.142 1.00 90.44 86 GLY A C 1
ATOM 600 O O . GLY A 1 86 ? 2.130 8.845 -4.382 1.00 90.44 86 GLY A O 1
ATOM 601 N N . VAL A 1 87 ? 1.207 8.780 -6.431 1.00 93.25 87 VAL A N 1
ATOM 602 C CA . VAL A 1 87 ? 2.361 8.218 -7.145 1.00 93.25 87 VAL A CA 1
ATOM 603 C C . VAL A 1 87 ? 2.637 9.023 -8.423 1.00 93.25 87 VAL A C 1
ATOM 605 O O . VAL A 1 87 ? 1.698 9.530 -9.037 1.00 93.25 87 VAL A O 1
ATOM 608 N N . PRO A 1 88 ? 3.907 9.185 -8.840 1.00 92.50 88 PRO A N 1
ATOM 609 C CA . PRO A 1 88 ? 4.226 9.866 -10.096 1.00 92.50 88 PRO A CA 1
ATOM 610 C C . PRO A 1 88 ? 3.778 9.026 -11.295 1.00 92.50 88 PRO A C 1
ATOM 612 O O . PRO A 1 88 ? 3.767 7.807 -11.211 1.00 92.50 88 PRO A O 1
ATOM 615 N N . GLU A 1 89 ? 3.480 9.647 -12.436 1.00 89.44 89 GLU A N 1
ATOM 616 C CA . GLU A 1 89 ? 2.969 8.958 -13.637 1.00 89.44 89 GLU A CA 1
ATOM 617 C C . GLU A 1 89 ? 3.830 7.753 -14.072 1.00 89.44 89 GLU A C 1
ATOM 619 O O . GLU A 1 89 ? 3.312 6.679 -14.371 1.00 89.44 89 GLU A O 1
ATOM 624 N N . ALA A 1 90 ? 5.158 7.891 -14.008 1.00 90.38 90 ALA A N 1
ATOM 625 C CA . ALA A 1 90 ? 6.116 6.860 -14.411 1.00 90.38 90 ALA A CA 1
ATOM 626 C C . ALA A 1 90 ? 6.397 5.780 -13.341 1.00 90.38 90 ALA A C 1
ATOM 628 O O . ALA A 1 90 ? 7.317 4.978 -13.512 1.00 90.38 90 ALA A O 1
ATOM 629 N N . TRP A 1 91 ? 5.627 5.718 -12.246 1.00 94.69 91 TRP A N 1
ATOM 630 C CA . TRP A 1 91 ? 5.912 4.841 -11.099 1.00 94.69 91 TRP A CA 1
ATOM 631 C C . TRP A 1 91 ? 6.005 3.348 -11.443 1.00 94.69 91 TRP A C 1
ATOM 633 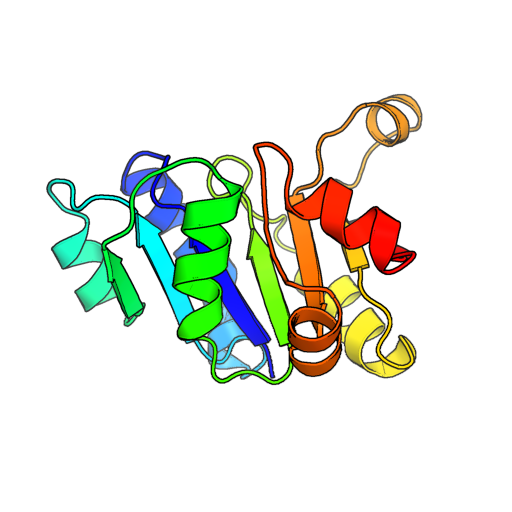O O . TRP A 1 91 ? 6.706 2.587 -10.770 1.00 94.69 91 TRP A O 1
ATOM 643 N N . ARG A 1 92 ? 5.274 2.919 -12.477 1.00 94.75 92 ARG A N 1
ATOM 644 C CA . ARG A 1 92 ? 5.112 1.509 -12.843 1.00 94.75 92 ARG A CA 1
ATOM 645 C C . ARG A 1 92 ? 6.420 0.863 -13.272 1.00 94.75 92 ARG A C 1
ATOM 647 O O . ARG A 1 92 ? 6.748 -0.207 -12.772 1.00 94.75 92 ARG A O 1
ATOM 654 N N . GLY A 1 93 ? 7.188 1.529 -14.135 1.00 94.44 93 GLY A N 1
ATOM 655 C CA . GLY A 1 93 ? 8.421 0.977 -14.704 1.00 94.44 93 GLY A CA 1
ATOM 656 C C . GLY A 1 93 ? 9.426 0.528 -13.633 1.00 94.44 93 GLY A C 1
ATOM 657 O O . GLY A 1 93 ? 9.840 -0.633 -13.639 1.00 94.44 93 GLY A O 1
ATOM 658 N N . PRO A 1 94 ? 9.784 1.390 -12.660 1.00 94.88 94 PRO A N 1
ATOM 659 C CA . PRO A 1 94 ? 10.642 1.002 -11.543 1.00 94.88 94 PRO A CA 1
ATOM 660 C C . PRO A 1 94 ? 10.080 -0.153 -10.702 1.00 94.88 94 PRO A C 1
ATOM 662 O O . PRO A 1 94 ? 10.842 -1.025 -10.278 1.00 94.88 94 PRO A O 1
ATOM 665 N N . VAL A 1 95 ? 8.765 -0.184 -10.459 1.00 95.81 95 VAL A N 1
ATOM 666 C CA . VAL A 1 95 ? 8.120 -1.258 -9.686 1.00 95.81 95 VAL A CA 1
ATOM 667 C C . VAL A 1 95 ? 8.159 -2.584 -10.439 1.00 95.81 95 VAL A C 1
ATOM 669 O O . VAL A 1 95 ? 8.585 -3.582 -9.867 1.00 95.81 95 VAL A O 1
ATOM 672 N N . GLU A 1 96 ? 7.785 -2.609 -11.714 1.00 95.06 96 GLU A N 1
ATOM 673 C CA . GLU A 1 96 ? 7.821 -3.809 -12.557 1.00 95.06 96 GLU A CA 1
ATOM 674 C C . GLU A 1 96 ? 9.252 -4.359 -12.680 1.00 95.06 96 GLU A C 1
ATOM 676 O O . GLU A 1 96 ? 9.479 -5.553 -12.467 1.00 95.06 96 GLU A O 1
ATOM 681 N N . ALA A 1 97 ? 10.242 -3.486 -12.902 1.00 94.50 97 ALA A N 1
ATOM 682 C CA . ALA A 1 97 ? 11.652 -3.872 -12.929 1.00 94.50 97 ALA A CA 1
ATOM 683 C C . ALA A 1 97 ? 12.123 -4.463 -11.588 1.00 94.50 97 ALA A C 1
ATOM 685 O O . ALA A 1 97 ? 12.847 -5.463 -11.559 1.00 94.50 97 ALA A O 1
ATOM 686 N N . HIS A 1 98 ? 11.690 -3.883 -10.462 1.00 95.12 98 HIS A N 1
ATOM 687 C CA . HIS A 1 98 ? 11.995 -4.417 -9.133 1.00 95.12 98 HIS A CA 1
ATOM 688 C C . HIS A 1 98 ? 11.324 -5.771 -8.888 1.00 95.12 98 HIS A C 1
ATOM 690 O O . HIS A 1 98 ? 11.942 -6.652 -8.299 1.00 95.12 98 HIS A O 1
ATOM 696 N N . LEU A 1 99 ? 10.092 -5.981 -9.349 1.00 93.81 99 LEU A N 1
ATOM 697 C CA . LEU A 1 99 ? 9.409 -7.270 -9.207 1.00 93.81 99 LEU A CA 1
ATOM 698 C C . LEU A 1 99 ? 10.088 -8.371 -10.027 1.00 93.81 99 LEU A C 1
ATOM 700 O O . LEU A 1 99 ? 10.236 -9.486 -9.529 1.00 93.81 99 LEU A O 1
ATOM 704 N N . ALA A 1 100 ? 10.551 -8.052 -11.238 1.00 91.25 100 ALA A N 1
ATOM 705 C CA . ALA A 1 100 ? 11.252 -8.998 -12.103 1.00 91.25 100 ALA A CA 1
ATOM 706 C C . ALA A 1 100 ? 12.670 -9.338 -11.601 1.00 91.25 100 ALA A C 1
ATOM 708 O O . ALA A 1 100 ? 13.081 -10.495 -11.642 1.00 91.25 100 ALA A O 1
ATOM 709 N N . GLY A 1 101 ? 13.428 -8.344 -11.117 1.00 84.56 101 GLY A N 1
ATOM 710 C CA . GLY A 1 101 ? 14.849 -8.496 -10.760 1.00 84.56 101 GLY A CA 1
ATOM 711 C C . GLY A 1 101 ? 15.173 -8.495 -9.260 1.00 84.56 101 GLY A C 1
ATOM 712 O O . GLY A 1 101 ? 16.325 -8.677 -8.867 1.00 84.56 101 GLY A O 1
ATOM 713 N N . GLY A 1 102 ? 14.194 -8.253 -8.389 1.00 70.81 102 GLY A N 1
ATOM 714 C CA . GLY A 1 102 ? 14.417 -7.926 -6.976 1.00 70.81 102 GLY A CA 1
ATOM 715 C C . GLY A 1 102 ? 14.674 -9.108 -6.047 1.00 70.81 102 GLY A C 1
ATOM 716 O O . GLY A 1 102 ? 14.813 -8.885 -4.845 1.00 70.81 102 GLY A O 1
ATOM 717 N N . ALA A 1 103 ? 14.706 -10.345 -6.556 1.00 79.88 103 ALA A N 1
ATOM 718 C CA . ALA A 1 103 ? 14.833 -11.578 -5.762 1.00 79.88 103 ALA A CA 1
ATOM 719 C C . ALA A 1 103 ? 13.841 -11.659 -4.575 1.00 79.88 103 ALA A C 1
ATOM 721 O O . ALA A 1 103 ? 14.106 -12.306 -3.563 1.00 79.88 103 ALA A O 1
ATOM 722 N N . GLY A 1 104 ? 12.700 -10.967 -4.679 1.00 86.00 104 GLY A N 1
ATOM 723 C CA . GLY A 1 104 ? 11.700 -10.889 -3.619 1.00 86.00 104 GLY A CA 1
ATOM 724 C C . GLY A 1 104 ? 11.977 -9.880 -2.497 1.00 86.00 104 GLY A C 1
ATOM 725 O O . GLY A 1 104 ? 11.228 -9.851 -1.527 1.00 86.00 104 GLY A O 1
ATOM 726 N N . ALA A 1 105 ? 13.010 -9.040 -2.596 1.00 93.94 105 ALA A N 1
ATOM 727 C CA . ALA A 1 105 ? 13.287 -8.025 -1.582 1.00 93.94 105 ALA A CA 1
ATOM 728 C C . ALA A 1 105 ? 12.149 -6.993 -1.473 1.00 93.94 105 ALA A C 1
ATOM 730 O O . ALA A 1 105 ? 11.587 -6.562 -2.483 1.00 93.94 105 ALA A O 1
ATOM 731 N N . ALA A 1 106 ? 11.857 -6.533 -0.254 1.00 96.94 106 ALA A N 1
ATOM 732 C CA . ALA A 1 106 ? 10.975 -5.386 -0.043 1.00 96.94 106 ALA A CA 1
ATOM 733 C C . ALA A 1 106 ? 11.589 -4.099 -0.626 1.00 96.94 106 ALA A C 1
ATOM 735 O O . ALA A 1 106 ? 12.816 -3.960 -0.701 1.00 96.94 106 ALA A O 1
ATOM 736 N N . ALA A 1 107 ? 10.742 -3.144 -1.007 1.00 97.06 107 ALA A N 1
ATOM 737 C CA . ALA A 1 107 ? 11.145 -1.864 -1.577 1.00 97.06 107 ALA A CA 1
ATOM 738 C C . ALA A 1 107 ? 10.414 -0.687 -0.923 1.00 97.06 107 ALA A C 1
ATOM 740 O O . ALA A 1 107 ? 9.193 -0.574 -1.007 1.00 97.06 107 ALA A O 1
ATOM 741 N N . LEU A 1 108 ? 11.172 0.217 -0.302 1.00 96.12 108 LEU A N 1
ATOM 742 C CA . LEU A 1 108 ? 10.663 1.496 0.181 1.00 96.12 108 LEU A CA 1
ATOM 743 C C . LEU A 1 108 ? 10.643 2.488 -0.985 1.00 96.12 108 LEU A C 1
ATOM 745 O O . LEU A 1 108 ? 11.699 2.822 -1.531 1.00 96.12 108 LEU A O 1
ATOM 749 N N . LEU A 1 109 ? 9.451 2.951 -1.348 1.00 95.12 109 LEU A N 1
ATOM 750 C CA . LEU A 1 109 ? 9.230 3.858 -2.469 1.00 95.12 109 LEU A CA 1
ATOM 751 C C . LEU A 1 109 ? 9.566 5.276 -2.030 1.00 95.12 109 LEU A C 1
ATOM 753 O O . LEU A 1 109 ? 9.011 5.785 -1.054 1.00 95.12 109 LEU A O 1
ATOM 757 N N . VAL A 1 110 ? 10.483 5.912 -2.744 1.00 92.00 110 VAL A N 1
ATOM 758 C CA . VAL A 1 110 ? 10.915 7.283 -2.477 1.00 92.00 110 VAL A CA 1
ATOM 759 C C . VAL A 1 110 ? 10.716 8.129 -3.732 1.00 92.00 110 VAL A C 1
ATOM 761 O O . VAL A 1 110 ? 10.959 7.627 -4.832 1.00 92.00 110 VAL A O 1
ATOM 764 N N . PRO A 1 111 ? 10.285 9.393 -3.594 1.00 88.25 111 PRO A N 1
ATOM 765 C CA . PRO A 1 111 ? 10.086 10.253 -4.753 1.00 88.25 111 PRO A CA 1
ATOM 766 C C . PRO A 1 111 ? 11.421 10.531 -5.454 1.00 88.25 111 PRO A C 1
ATOM 768 O O . PRO A 1 111 ? 12.463 10.673 -4.797 1.00 88.25 111 PRO A O 1
ATOM 771 N N . ALA A 1 112 ? 11.402 10.643 -6.781 1.00 81.31 112 ALA A N 1
ATOM 772 C CA . ALA A 1 112 ? 12.506 11.222 -7.526 1.00 81.31 112 ALA A CA 1
ATOM 773 C C . ALA A 1 112 ? 12.787 12.651 -7.046 1.00 81.31 112 ALA A C 1
ATOM 775 O O . ALA A 1 112 ? 11.892 13.426 -6.708 1.00 81.31 112 ALA A O 1
ATOM 776 N N . GLY A 1 113 ? 14.070 13.009 -7.003 1.00 74.44 113 GLY A N 1
ATOM 777 C CA . GLY A 1 113 ? 14.476 14.337 -6.572 1.00 74.44 113 GLY A CA 1
ATOM 778 C C . GLY A 1 113 ? 15.982 14.567 -6.584 1.00 74.44 113 GLY A C 1
ATOM 779 O O . GLY A 1 113 ? 16.802 13.634 -6.634 1.00 74.44 113 GLY A O 1
ATOM 780 N N . GLY A 1 114 ? 16.338 15.852 -6.528 1.00 73.75 114 GLY A N 1
ATOM 781 C CA . GLY A 1 114 ? 17.713 16.325 -6.385 1.00 73.75 114 GLY A CA 1
ATOM 782 C C . GLY A 1 114 ? 18.358 15.869 -5.073 1.00 73.75 114 GLY A C 1
ATOM 783 O O . GLY A 1 114 ? 17.696 15.322 -4.192 1.00 73.75 114 GLY A O 1
ATOM 784 N N . PHE A 1 115 ? 19.666 16.091 -4.933 1.00 71.94 115 PHE A N 1
ATOM 785 C CA . PHE A 1 115 ? 20.463 15.569 -3.816 1.00 71.94 115 PHE A CA 1
ATOM 786 C C . PHE A 1 115 ? 19.861 15.846 -2.424 1.00 71.94 115 PHE A C 1
ATOM 788 O O . PHE A 1 115 ? 19.822 14.938 -1.599 1.00 71.94 115 PHE A O 1
ATOM 795 N N . LEU A 1 116 ? 19.313 17.045 -2.192 1.00 74.31 116 LEU A N 1
ATOM 796 C CA . LEU A 1 116 ? 18.694 17.417 -0.912 1.00 74.31 116 LEU A CA 1
ATOM 797 C C . LEU A 1 116 ? 17.382 16.669 -0.630 1.00 74.31 116 LEU A C 1
ATOM 799 O O . LEU A 1 116 ? 17.194 16.155 0.471 1.00 74.31 116 LEU A O 1
ATOM 803 N N . ALA A 1 117 ? 16.508 16.530 -1.631 1.00 70.19 117 ALA A N 1
ATOM 804 C CA . ALA A 1 117 ? 15.250 15.797 -1.484 1.00 70.19 117 ALA A CA 1
ATOM 805 C C . ALA A 1 117 ? 15.487 14.312 -1.150 1.00 70.19 117 ALA A C 1
ATOM 807 O O . ALA A 1 117 ? 14.710 13.705 -0.419 1.00 70.19 117 ALA A O 1
ATOM 808 N N . ARG A 1 118 ? 16.609 13.730 -1.604 1.00 65.00 118 ARG A N 1
ATOM 809 C CA . ARG A 1 118 ? 16.967 12.322 -1.333 1.00 65.00 118 ARG A CA 1
ATOM 810 C C . ARG A 1 118 ? 17.168 12.008 0.151 1.00 65.00 118 ARG A C 1
ATOM 812 O O . ARG A 1 118 ? 17.052 10.842 0.534 1.00 65.00 118 ARG A O 1
ATOM 819 N N . LEU A 1 119 ? 17.505 13.010 0.964 1.00 71.69 119 LEU A N 1
ATOM 820 C CA . LEU A 1 11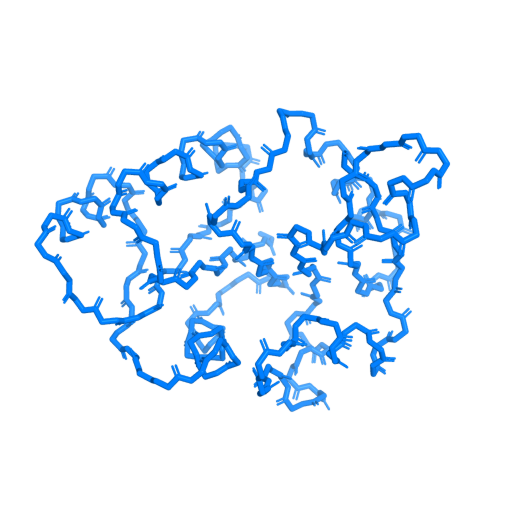9 ? 17.787 12.830 2.388 1.00 71.69 119 LEU A CA 1
ATOM 821 C C . LEU A 1 119 ? 16.550 13.033 3.262 1.00 71.69 119 LEU A C 1
ATOM 823 O O . LEU A 1 119 ? 16.420 12.368 4.287 1.00 71.69 119 LEU A O 1
ATOM 827 N N . THR A 1 120 ? 15.641 13.918 2.856 1.00 76.62 120 THR A N 1
ATOM 828 C CA . THR A 1 120 ? 14.552 14.393 3.719 1.00 76.62 120 THR A CA 1
ATOM 829 C C . THR A 1 120 ? 13.164 13.989 3.244 1.00 76.62 120 THR A C 1
ATOM 831 O O . THR A 1 120 ? 12.232 14.011 4.049 1.00 76.62 120 THR A O 1
ATOM 834 N N . ALA A 1 121 ? 13.001 13.594 1.975 1.00 80.25 121 ALA A N 1
ATOM 835 C CA . ALA A 1 121 ? 11.681 13.296 1.446 1.00 80.25 121 ALA A CA 1
ATOM 836 C C . ALA A 1 121 ? 11.056 12.086 2.161 1.00 80.25 121 ALA A C 1
ATOM 838 O O . ALA A 1 121 ? 11.696 11.033 2.308 1.00 80.25 121 ALA A O 1
ATOM 839 N N . PRO A 1 122 ? 9.802 12.211 2.618 1.00 85.31 122 PRO A N 1
ATOM 840 C CA . PRO A 1 122 ? 9.098 11.085 3.193 1.00 85.31 122 PRO A CA 1
ATOM 841 C C . PRO A 1 122 ? 8.790 10.039 2.106 1.00 85.31 122 PRO A C 1
ATOM 843 O O . PRO A 1 122 ? 8.641 10.387 0.933 1.00 85.31 122 PRO A O 1
ATOM 846 N N . PRO A 1 123 ? 8.705 8.750 2.473 1.00 90.62 123 PRO A N 1
ATOM 847 C CA . PRO A 1 123 ? 8.415 7.695 1.515 1.00 90.62 123 PRO A CA 1
ATOM 848 C C . PRO A 1 123 ? 7.008 7.859 0.934 1.00 90.62 123 PRO A C 1
ATOM 850 O O . PRO A 1 123 ? 6.093 8.329 1.610 1.00 90.62 123 PRO A O 1
ATOM 853 N N . LEU A 1 124 ? 6.839 7.440 -0.315 1.00 93.50 124 LEU A N 1
ATOM 854 C CA . LEU A 1 124 ? 5.538 7.368 -0.983 1.00 93.50 124 LEU A CA 1
ATOM 855 C C . LEU A 1 124 ? 4.773 6.102 -0.576 1.00 93.50 124 LEU A C 1
ATOM 857 O O . LEU A 1 124 ? 3.547 6.072 -0.616 1.00 93.50 124 LEU A O 1
ATOM 861 N N . GLY A 1 125 ? 5.504 5.067 -0.157 1.00 95.75 125 GLY A N 1
ATOM 862 C CA . GLY A 1 125 ? 4.929 3.791 0.235 1.00 95.75 125 GLY A CA 1
ATOM 863 C C . GLY A 1 125 ? 5.963 2.694 0.466 1.00 95.75 125 GLY A C 1
ATOM 864 O O . GLY A 1 125 ? 7.174 2.931 0.425 1.00 95.75 125 GLY A O 1
ATOM 865 N N . LEU A 1 126 ? 5.473 1.478 0.685 1.00 97.88 126 LEU A N 1
ATOM 866 C CA . LEU A 1 126 ? 6.275 0.265 0.822 1.00 97.88 126 LEU A CA 1
ATOM 867 C C . LEU A 1 126 ? 5.668 -0.860 -0.013 1.00 97.88 126 LEU A C 1
ATOM 869 O O . LEU A 1 126 ? 4.494 -1.190 0.144 1.00 97.88 126 LEU A O 1
ATOM 873 N N . LEU A 1 127 ? 6.505 -1.486 -0.832 1.00 98.06 127 LEU A N 1
ATOM 874 C CA . LEU A 1 127 ? 6.219 -2.731 -1.527 1.00 98.06 127 LEU A CA 1
ATOM 875 C C . LEU A 1 127 ? 6.872 -3.896 -0.775 1.00 98.06 127 LEU A C 1
ATOM 877 O O . LEU A 1 127 ? 8.074 -3.872 -0.503 1.00 98.06 127 LEU A O 1
ATOM 881 N N . VAL A 1 128 ? 6.104 -4.929 -0.443 1.00 97.88 128 VAL A N 1
ATOM 882 C CA . VAL A 1 128 ? 6.583 -6.086 0.327 1.00 97.88 128 VAL A CA 1
ATOM 883 C C . VAL A 1 128 ? 5.893 -7.369 -0.124 1.00 97.88 128 VAL A C 1
ATOM 885 O O . VAL A 1 128 ? 4.710 -7.348 -0.455 1.00 97.88 128 VAL A O 1
ATOM 888 N N . ARG A 1 129 ? 6.603 -8.504 -0.139 1.00 97.19 129 ARG A N 1
ATOM 889 C CA . ARG A 1 129 ? 5.960 -9.804 -0.380 1.00 97.19 129 ARG A CA 1
ATOM 890 C C . ARG A 1 129 ? 5.031 -10.137 0.775 1.00 97.19 129 ARG A C 1
ATOM 892 O O . ARG A 1 129 ? 5.409 -10.007 1.936 1.00 97.19 129 ARG A O 1
ATOM 899 N N . ARG A 1 130 ? 3.847 -10.656 0.472 1.00 96.12 130 ARG A N 1
ATOM 900 C CA . ARG A 1 130 ? 2.867 -11.054 1.488 1.00 96.12 130 ARG A CA 1
ATOM 901 C C . ARG A 1 130 ? 3.423 -12.117 2.447 1.00 96.12 130 ARG A C 1
ATOM 903 O O . ARG A 1 130 ? 3.111 -12.080 3.632 1.00 96.12 130 ARG A O 1
ATOM 910 N N . LEU A 1 131 ? 4.294 -13.005 1.959 1.00 94.56 131 LEU A N 1
ATOM 911 C CA . LEU A 1 131 ? 4.993 -13.996 2.787 1.00 94.56 131 LEU A CA 1
ATOM 912 C C . LEU A 1 131 ? 5.926 -13.334 3.816 1.00 94.56 131 LEU A C 1
ATOM 914 O O . LEU A 1 131 ? 5.845 -13.640 5.003 1.00 94.56 131 LEU A O 1
ATOM 918 N N . ASP A 1 132 ? 6.757 -12.384 3.382 1.00 96.00 132 ASP A N 1
ATOM 919 C CA . ASP A 1 132 ? 7.691 -11.670 4.266 1.00 96.00 132 ASP A CA 1
ATOM 920 C C . ASP A 1 132 ? 6.946 -10.742 5.242 1.00 96.00 132 ASP A C 1
ATOM 922 O O . ASP A 1 132 ? 7.340 -10.585 6.399 1.00 96.00 132 ASP A O 1
ATOM 926 N N . TYR A 1 133 ? 5.834 -10.153 4.793 1.00 96.50 133 TYR A N 1
ATOM 927 C CA . TYR A 1 133 ? 4.936 -9.365 5.635 1.00 96.50 133 TYR A CA 1
ATOM 928 C C . TYR A 1 133 ? 4.390 -10.195 6.806 1.00 96.50 133 TYR A C 1
ATOM 930 O O . TYR A 1 133 ? 4.481 -9.771 7.960 1.00 96.50 133 TYR A O 1
ATOM 938 N N . ALA A 1 134 ? 3.876 -11.397 6.521 1.00 91.62 134 ALA A N 1
ATOM 939 C CA . ALA A 1 134 ? 3.348 -12.301 7.539 1.00 91.62 134 ALA A CA 1
ATOM 940 C C . ALA A 1 134 ? 4.439 -12.759 8.524 1.00 91.62 134 ALA A C 1
ATOM 942 O O . ALA A 1 134 ? 4.212 -12.773 9.731 1.00 91.62 134 ALA A O 1
ATOM 943 N N . ALA A 1 135 ? 5.644 -13.057 8.029 1.00 92.94 135 ALA A N 1
ATOM 944 C CA . ALA A 1 135 ? 6.765 -13.514 8.853 1.00 92.94 135 ALA A CA 1
ATOM 945 C C . ALA A 1 135 ? 7.336 -12.440 9.800 1.00 92.94 135 ALA A C 1
ATOM 947 O O . ALA A 1 135 ? 8.010 -12.771 10.772 1.00 92.94 135 ALA A O 1
ATOM 948 N N . THR A 1 136 ? 7.090 -11.154 9.533 1.00 92.06 136 THR A N 1
ATOM 949 C CA . THR A 1 136 ? 7.668 -10.034 10.298 1.00 92.06 136 THR A CA 1
ATOM 950 C C . THR A 1 136 ? 6.703 -9.373 11.278 1.00 92.06 136 THR A C 1
ATOM 952 O O . THR A 1 136 ? 7.088 -8.414 11.948 1.00 92.06 136 THR A O 1
ATOM 955 N N . GLY A 1 137 ? 5.462 -9.857 11.384 1.00 90.62 137 GLY A N 1
ATOM 956 C CA . GLY A 1 137 ? 4.429 -9.253 12.234 1.00 90.62 137 GLY A CA 1
ATOM 957 C C . GLY A 1 137 ? 3.794 -7.987 11.644 1.00 90.62 137 GLY A C 1
ATOM 958 O O . GLY A 1 137 ? 3.093 -7.272 12.350 1.00 90.62 137 GLY A O 1
ATOM 959 N N . GLY A 1 138 ? 4.035 -7.697 10.360 1.00 94.94 138 GLY A N 1
ATOM 960 C CA . GLY A 1 138 ? 3.286 -6.698 9.600 1.00 94.94 138 GLY A CA 1
ATOM 961 C C . GLY A 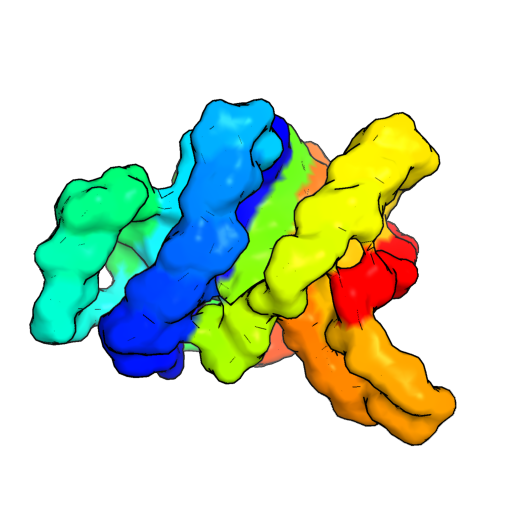1 138 ? 3.474 -5.231 10.010 1.00 94.94 138 GLY A C 1
ATOM 962 O O . GLY A 1 138 ? 4.538 -4.815 10.481 1.00 94.94 138 GLY A O 1
ATOM 963 N N . PHE A 1 139 ? 2.446 -4.420 9.747 1.00 97.19 139 PHE A N 1
ATOM 964 C CA . PHE A 1 139 ? 2.432 -2.976 10.006 1.00 97.19 139 PHE A CA 1
ATOM 965 C C . PHE A 1 139 ? 2.079 -2.670 11.466 1.00 97.19 139 PHE A C 1
ATOM 967 O O . PHE A 1 139 ? 1.165 -3.270 12.019 1.00 97.19 139 PHE A O 1
ATOM 974 N N . ALA A 1 140 ? 2.787 -1.713 12.072 1.00 93.94 140 ALA A N 1
ATOM 975 C CA . ALA A 1 140 ? 2.529 -1.239 13.432 1.00 93.94 140 ALA A CA 1
ATOM 976 C C . ALA A 1 140 ? 3.081 0.182 13.638 1.00 93.94 140 ALA A C 1
ATOM 978 O O . ALA A 1 140 ? 4.108 0.540 13.048 1.00 93.94 140 ALA A O 1
ATOM 979 N N . GLY A 1 141 ? 2.435 0.962 14.507 1.00 94.06 141 GLY A N 1
ATOM 980 C CA . GLY A 1 141 ? 2.872 2.303 14.889 1.00 94.06 141 GLY A CA 1
ATOM 981 C C . GLY A 1 141 ? 2.540 3.391 13.862 1.00 94.06 141 GLY A C 1
ATOM 982 O O . GLY A 1 141 ? 1.913 3.158 12.830 1.00 94.06 141 GLY A O 1
ATOM 983 N N . SER A 1 142 ? 3.026 4.606 14.120 1.00 89.56 142 SER A N 1
ATOM 984 C CA . SER A 1 142 ? 2.731 5.799 13.310 1.00 89.56 142 SER A CA 1
ATOM 985 C C . SER A 1 142 ? 3.501 5.888 11.986 1.00 89.56 142 SER A C 1
ATOM 987 O O . SER A 1 142 ? 3.046 6.551 11.055 1.00 89.56 142 SER A O 1
ATOM 989 N N . THR A 1 143 ? 4.656 5.218 11.873 1.00 91.94 143 THR A N 1
ATOM 990 C CA . THR A 1 143 ? 5.499 5.184 10.656 1.00 91.94 143 THR A CA 1
ATOM 991 C C . THR A 1 143 ? 5.751 3.747 10.173 1.00 91.94 143 THR A C 1
ATOM 993 O O . THR A 1 143 ? 6.902 3.311 10.025 1.00 91.94 143 THR A O 1
ATOM 996 N N . PRO A 1 144 ? 4.676 2.979 9.934 1.00 94.44 144 PRO A N 1
ATOM 997 C CA . PRO A 1 144 ? 4.740 1.530 9.777 1.00 94.44 144 PRO A CA 1
ATOM 998 C C . PRO A 1 144 ? 5.559 1.099 8.552 1.00 94.44 144 PRO A C 1
ATOM 1000 O O . PRO A 1 144 ? 6.273 0.098 8.620 1.00 94.44 144 PRO A O 1
ATOM 1003 N N . GLU A 1 145 ? 5.541 1.866 7.458 1.00 94.94 145 GLU A N 1
ATOM 1004 C CA . GLU A 1 145 ? 6.313 1.575 6.247 1.00 94.94 145 GLU A CA 1
ATOM 1005 C C . GLU A 1 145 ? 7.816 1.640 6.502 1.00 94.94 145 GLU A C 1
ATOM 1007 O O . GLU A 1 145 ? 8.550 0.738 6.106 1.00 94.94 145 GLU A O 1
ATOM 1012 N N . LYS A 1 146 ? 8.288 2.682 7.199 1.00 93.06 146 LYS A N 1
ATOM 1013 C CA . LYS A 1 146 ? 9.713 2.835 7.530 1.00 93.06 146 LYS A CA 1
ATOM 1014 C C . LYS A 1 146 ? 10.165 1.759 8.515 1.00 93.06 146 LYS A C 1
ATOM 1016 O O . L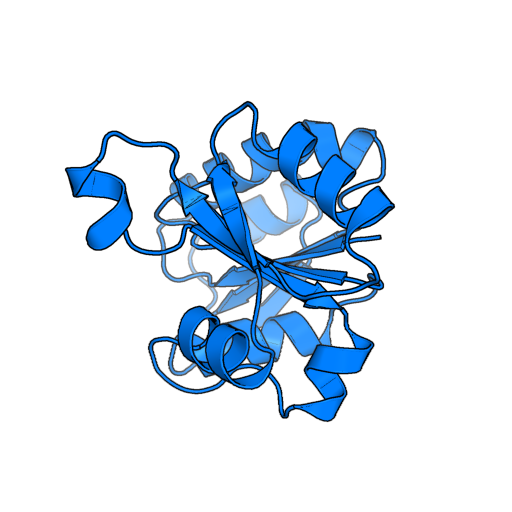YS A 1 146 ? 11.230 1.173 8.329 1.00 93.06 146 LYS A O 1
ATOM 1021 N N . ALA A 1 147 ? 9.352 1.482 9.535 1.00 94.25 147 ALA A N 1
ATOM 1022 C CA . ALA A 1 147 ? 9.654 0.465 10.538 1.00 94.25 147 ALA A CA 1
ATOM 1023 C C . ALA A 1 147 ? 9.733 -0.941 9.919 1.00 94.25 147 ALA A C 1
ATOM 1025 O O . ALA A 1 147 ? 10.656 -1.707 10.208 1.00 94.25 147 ALA A O 1
ATOM 1026 N N . LEU A 1 148 ? 8.793 -1.291 9.036 1.00 95.88 148 LEU A N 1
ATOM 1027 C CA . LEU A 1 148 ? 8.813 -2.569 8.328 1.00 95.88 148 LEU A CA 1
ATOM 1028 C C . LEU A 1 148 ? 9.951 -2.639 7.296 1.00 95.88 148 LEU A C 1
ATOM 1030 O O . LEU A 1 148 ? 10.648 -3.650 7.231 1.00 95.88 148 LEU A O 1
ATOM 1034 N N . ALA A 1 149 ? 10.212 -1.553 6.564 1.00 95.50 149 ALA A N 1
ATOM 1035 C CA . ALA A 1 149 ? 11.351 -1.458 5.653 1.00 95.50 149 ALA A CA 1
ATOM 1036 C C . ALA A 1 149 ? 12.690 -1.714 6.358 1.00 95.50 149 ALA A C 1
ATOM 1038 O O . ALA A 1 149 ? 13.530 -2.434 5.823 1.00 95.50 149 ALA A O 1
ATOM 1039 N N . GLY A 1 150 ? 12.884 -1.161 7.561 1.00 94.44 150 GLY A N 1
ATOM 1040 C CA . GLY A 1 150 ? 14.088 -1.384 8.362 1.00 94.44 150 GLY A CA 1
ATOM 1041 C C . GLY A 1 150 ? 14.264 -2.852 8.758 1.00 94.44 150 GLY A C 1
ATOM 1042 O O . GLY A 1 150 ? 15.336 -3.418 8.547 1.00 94.44 150 GLY A O 1
ATOM 1043 N N . ARG A 1 151 ? 13.194 -3.494 9.249 1.00 95.44 151 ARG A N 1
ATOM 1044 C CA . ARG A 1 151 ? 13.193 -4.923 9.622 1.00 95.44 151 ARG A CA 1
ATOM 1045 C C . ARG A 1 151 ? 13.502 -5.841 8.437 1.00 95.44 151 ARG A C 1
ATOM 1047 O O . ARG A 1 151 ? 14.237 -6.809 8.593 1.00 95.44 151 ARG A O 1
ATOM 1054 N N . LEU A 1 152 ? 12.988 -5.508 7.253 1.00 95.19 152 LEU A N 1
ATOM 1055 C CA . LEU A 1 152 ? 13.183 -6.279 6.020 1.00 95.19 152 LEU A CA 1
ATOM 1056 C C . LEU A 1 152 ? 14.431 -5.884 5.219 1.00 95.19 152 LEU A C 1
ATOM 1058 O O . LEU A 1 152 ? 14.666 -6.453 4.154 1.00 95.19 152 LEU A O 1
ATOM 1062 N N . LYS A 1 153 ? 15.217 -4.904 5.691 1.00 94.38 153 LYS A N 1
ATOM 1063 C CA . LYS A 1 153 ? 16.350 -4.319 4.949 1.00 94.38 153 LYS A CA 1
ATOM 1064 C C . LYS A 1 153 ? 15.953 -3.929 3.515 1.00 94.38 153 LYS A C 1
ATOM 1066 O O . LYS A 1 153 ? 16.653 -4.240 2.551 1.00 94.38 153 LYS A O 1
ATOM 1071 N N . ALA A 1 154 ? 14.797 -3.278 3.384 1.00 94.31 154 ALA A N 1
ATOM 1072 C CA . ALA A 1 154 ? 14.195 -2.959 2.098 1.00 94.31 154 ALA A CA 1
ATOM 1073 C C . ALA A 1 154 ? 15.118 -2.096 1.228 1.00 94.31 154 ALA A C 1
ATOM 1075 O O . ALA A 1 154 ? 15.789 -1.173 1.704 1.00 94.31 154 ALA A O 1
ATOM 1076 N N . ARG A 1 155 ? 15.103 -2.359 -0.079 1.00 94.31 155 ARG A N 1
ATOM 1077 C CA . ARG A 1 155 ? 15.797 -1.526 -1.063 1.00 94.31 155 ARG A CA 1
ATOM 1078 C C . ARG A 1 155 ? 15.068 -0.194 -1.201 1.00 94.31 155 ARG A C 1
ATOM 1080 O O . ARG A 1 155 ? 13.846 -0.134 -1.115 1.00 94.31 155 ARG A O 1
ATOM 1087 N N . ARG A 1 156 ? 15.801 0.891 -1.438 1.00 92.69 156 ARG A N 1
ATOM 1088 C CA . ARG A 1 156 ? 15.173 2.164 -1.810 1.00 92.69 156 ARG A CA 1
ATOM 1089 C C . ARG A 1 156 ? 14.863 2.134 -3.299 1.00 92.69 156 ARG A C 1
ATOM 1091 O O . ARG A 1 156 ? 15.793 2.113 -4.102 1.00 92.69 156 ARG A O 1
ATOM 1098 N N . LEU A 1 157 ? 13.582 2.144 -3.642 1.00 92.94 157 LEU A N 1
ATOM 1099 C CA . LEU A 1 157 ? 13.114 2.190 -5.020 1.00 92.94 157 LEU A CA 1
ATOM 1100 C C . LEU A 1 157 ? 12.675 3.613 -5.347 1.00 92.94 157 LEU A C 1
ATOM 1102 O O . LEU A 1 157 ? 11.822 4.179 -4.668 1.00 92.94 157 LEU A O 1
ATOM 1106 N N . ARG A 1 158 ? 13.306 4.201 -6.360 1.00 90.56 158 ARG A N 1
ATOM 1107 C CA . ARG A 1 158 ? 13.007 5.563 -6.801 1.00 90.56 158 ARG A CA 1
ATOM 1108 C C . ARG A 1 158 ? 11.901 5.517 -7.842 1.00 90.56 158 ARG A C 1
ATOM 1110 O O . ARG A 1 158 ? 11.998 4.708 -8.764 1.00 90.56 158 ARG A O 1
ATOM 1117 N N . LEU A 1 159 ? 10.905 6.376 -7.659 1.00 89.38 159 LEU A N 1
ATOM 1118 C CA . LEU A 1 159 ? 9.797 6.584 -8.586 1.00 89.38 159 LEU A CA 1
ATOM 1119 C C . LEU A 1 159 ? 9.943 7.912 -9.313 1.00 89.38 159 LEU A C 1
ATOM 1121 O O . LEU A 1 159 ? 10.275 8.895 -8.614 1.00 89.38 159 LEU A O 1
#

Foldseek 3Di:
DEEEEEEPPDPLVLVLVLLVLCVVCVVVVVHVAYEYFEDDDPPNVVVCVVSVHHYDYFDDAPLRRRVRRLVVDPDQKYKYFYSVVHDDNPRVVLVVVCVVPVPQAKEFEAEDDDPVSVVDPDTGTIMHGSVLCVVQVHADDRNRRVVSCVVRVHHYGYD

Sequence (159 aa):
MISVILPAVTPVHALAQILAQLVPAAVDGLVKEVVIAGAAEPGLDALIDDSGARFVTASGDRGALLAAGATLARGDWILALDPARGVPEAWRGPVEAHLAGGAGAAALLVPAGGFLARLTAPPLGLLVRRLDYAATGGFAGSTPEKALAGRLKARRLRL

pLDDT: mean 93.52, std 6.36, range [65.0, 98.75]

Secondary structure (DSSP, 8-state):
-EEEEEEE-S-HHHHHHHHHHHHHHHHTTSEEEEEEEE---TTHHHHHHHHT-EEEE--SSHHHHHHHHHHT--SSEEEEE-TTT---GGGHHHHHHHHHHSTT--EEEE----TTHHHHPPPSEEEEEHHHHHHTT---SSSHHHHHHHHTT-EEEE-